Protein AF-A0AA43JIC5-F1 (afdb_monomer_lite)

Radius of gyration: 17.76 Å; chains: 1; bounding box: 35×21×48 Å

Structure (mmCIF, N/CA/C/O backbone):
data_AF-A0AA43JIC5-F1
#
_entry.id   AF-A0AA43JIC5-F1
#
loop_
_atom_site.group_PDB
_atom_site.id
_atom_site.type_symbol
_atom_site.label_atom_id
_atom_site.label_alt_id
_atom_site.label_comp_id
_atom_site.label_asym_id
_atom_site.label_entity_id
_atom_site.label_seq_id
_atom_site.pdbx_PDB_ins_code
_atom_site.Cartn_x
_atom_site.Cartn_y
_atom_site.Cartn_z
_atom_site.occupancy
_atom_site.B_iso_or_equiv
_atom_site.auth_seq_id
_atom_site.auth_comp_id
_atom_site.auth_asym_id
_atom_site.auth_atom_id
_atom_site.pdbx_PDB_model_num
ATOM 1 N N . MET A 1 1 ? 6.485 -6.533 22.960 1.00 27.58 1 MET A N 1
ATOM 2 C CA . MET A 1 1 ? 5.392 -5.615 23.347 1.00 27.58 1 MET A CA 1
ATOM 3 C C . MET A 1 1 ? 5.717 -4.240 22.784 1.00 27.58 1 MET A C 1
ATOM 5 O O . MET A 1 1 ? 6.633 -3.606 23.285 1.00 27.58 1 MET A O 1
ATOM 9 N N . MET A 1 2 ? 5.066 -3.830 21.691 1.00 27.92 2 MET A N 1
ATOM 10 C CA . MET A 1 2 ? 5.158 -2.461 21.163 1.00 27.92 2 MET A CA 1
ATOM 11 C C . MET A 1 2 ? 4.004 -1.653 21.765 1.00 27.92 2 MET A C 1
ATOM 13 O O . MET A 1 2 ? 2.857 -2.088 21.705 1.00 27.92 2 MET A O 1
ATOM 17 N N . ASN A 1 3 ? 4.316 -0.528 22.409 1.00 24.02 3 ASN A N 1
ATOM 18 C CA . ASN A 1 3 ? 3.331 0.346 23.043 1.00 24.02 3 ASN A CA 1
ATOM 19 C C . ASN A 1 3 ? 2.503 1.092 21.984 1.00 24.02 3 ASN A C 1
ATOM 21 O O . ASN A 1 3 ? 3.064 1.724 21.091 1.00 24.02 3 ASN A O 1
ATOM 25 N N . PHE A 1 4 ? 1.176 1.087 22.142 1.00 31.83 4 PHE A N 1
ATOM 26 C CA . PHE A 1 4 ? 0.174 1.820 21.347 1.00 31.83 4 PHE A CA 1
ATOM 27 C C . PHE A 1 4 ? 0.219 3.358 21.558 1.00 31.83 4 PHE A C 1
ATOM 29 O O . PHE A 1 4 ? -0.817 4.000 21.727 1.00 31.83 4 PHE A O 1
ATOM 36 N N . GLY A 1 5 ? 1.414 3.960 21.603 1.00 27.59 5 GLY A N 1
ATOM 37 C CA . GLY A 1 5 ? 1.625 5.347 22.047 1.00 27.59 5 GLY A CA 1
ATOM 38 C C . GLY A 1 5 ? 2.434 6.264 21.125 1.00 27.59 5 GLY A C 1
ATOM 39 O O . GLY A 1 5 ? 2.455 7.463 21.381 1.00 27.59 5 GLY A O 1
ATOM 40 N N . GLU A 1 6 ? 3.060 5.771 20.051 1.00 28.86 6 GLU A N 1
ATOM 41 C CA . GLU A 1 6 ? 3.849 6.622 19.145 1.00 28.86 6 GLU A CA 1
ATOM 42 C C . GLU A 1 6 ? 3.338 6.552 17.701 1.00 28.86 6 GLU A C 1
ATOM 44 O O . GLU A 1 6 ? 3.479 5.555 16.996 1.00 28.86 6 GLU A O 1
ATOM 49 N N . CYS A 1 7 ? 2.736 7.655 17.252 1.00 38.50 7 CYS A N 1
ATOM 50 C CA . CYS A 1 7 ? 2.399 7.909 15.856 1.00 38.50 7 CYS A CA 1
ATOM 51 C C . CYS A 1 7 ? 3.652 8.271 15.062 1.00 38.50 7 CYS A C 1
ATOM 53 O O . CYS A 1 7 ? 3.939 9.450 14.859 1.00 38.50 7 CYS A O 1
ATOM 55 N N . LEU A 1 8 ? 4.394 7.275 14.590 1.00 36.91 8 LEU A N 1
ATOM 56 C CA . LEU A 1 8 ? 5.420 7.511 13.577 1.00 36.91 8 LEU A CA 1
ATOM 57 C C . LEU A 1 8 ? 4.791 7.490 12.173 1.00 36.91 8 LEU A C 1
ATOM 59 O O . LEU A 1 8 ? 3.975 6.610 11.888 1.00 36.91 8 LEU A O 1
ATOM 63 N N . PRO A 1 9 ? 5.146 8.432 11.278 1.00 51.25 9 PRO A N 1
ATOM 64 C CA . PRO A 1 9 ? 4.683 8.402 9.901 1.00 51.25 9 PRO A CA 1
ATOM 65 C C . PRO A 1 9 ? 5.410 7.286 9.135 1.00 51.25 9 PRO A C 1
ATOM 67 O O . PRO A 1 9 ? 6.604 7.392 8.849 1.00 51.25 9 PRO A O 1
ATOM 70 N N . LEU A 1 10 ? 4.703 6.211 8.782 1.00 64.25 10 LEU A N 1
ATOM 71 C CA . LEU A 1 10 ? 5.239 5.155 7.920 1.00 64.25 10 LEU A CA 1
ATOM 72 C C . LEU A 1 10 ? 5.304 5.677 6.478 1.00 64.25 10 LEU A C 1
ATOM 74 O O . LEU A 1 10 ? 4.321 5.635 5.743 1.00 64.25 10 LEU A O 1
ATOM 78 N N . ARG A 1 11 ? 6.462 6.206 6.070 1.00 77.94 11 ARG A N 1
ATOM 79 C CA . ARG A 1 11 ? 6.735 6.610 4.684 1.00 77.94 11 ARG A CA 1
ATOM 80 C C . ARG A 1 11 ? 7.504 5.499 3.973 1.00 77.94 11 ARG A C 1
ATOM 82 O O . ARG A 1 11 ? 8.711 5.364 4.170 1.00 77.94 11 ARG A O 1
ATOM 89 N N . ARG A 1 12 ? 6.823 4.714 3.138 1.00 80.38 12 ARG A N 1
ATOM 90 C CA . ARG A 1 12 ? 7.434 3.635 2.353 1.00 80.38 12 ARG A CA 1
ATOM 91 C C . ARG A 1 12 ? 7.744 4.138 0.947 1.00 80.38 12 ARG A C 1
ATOM 93 O O . ARG A 1 12 ? 6.858 4.595 0.233 1.00 80.38 12 ARG A O 1
ATOM 100 N N . VAL A 1 13 ? 9.012 4.059 0.550 1.00 86.31 13 VAL A N 1
ATOM 101 C CA . VAL A 1 13 ? 9.446 4.342 -0.824 1.00 86.31 13 VAL A CA 1
ATOM 102 C C . VAL A 1 13 ? 9.830 3.025 -1.470 1.00 86.31 13 VAL A C 1
ATOM 104 O O . VAL A 1 13 ? 10.752 2.363 -0.998 1.00 86.31 13 VAL A O 1
ATOM 107 N N . VAL A 1 14 ? 9.154 2.663 -2.556 1.00 84.50 14 VAL A N 1
ATOM 108 C CA . VAL A 1 14 ? 9.457 1.441 -3.308 1.00 84.50 14 VAL A CA 1
ATOM 109 C C . VAL A 1 14 ? 9.899 1.821 -4.705 1.00 84.50 14 VAL A C 1
ATOM 111 O O . VAL A 1 14 ? 9.222 2.574 -5.403 1.00 84.50 14 VAL A O 1
ATOM 114 N N . ARG A 1 15 ? 11.068 1.318 -5.102 1.00 89.94 15 ARG A N 1
ATOM 115 C CA . ARG A 1 15 ? 11.652 1.568 -6.418 1.00 89.94 15 ARG A CA 1
ATOM 116 C C . ARG A 1 15 ? 11.591 0.299 -7.243 1.00 89.94 15 ARG A C 1
ATOM 118 O O . ARG A 1 15 ? 12.099 -0.729 -6.814 1.00 89.94 15 ARG A O 1
ATOM 125 N N . THR A 1 16 ? 10.990 0.399 -8.421 1.00 88.44 16 THR A N 1
ATOM 126 C CA . THR A 1 16 ? 10.932 -0.685 -9.401 1.00 88.44 16 THR A CA 1
ATOM 127 C C . THR A 1 16 ? 11.516 -0.179 -10.708 1.00 88.44 16 THR A C 1
ATOM 129 O O . THR A 1 16 ? 11.077 0.846 -11.232 1.00 88.44 16 THR A O 1
ATOM 132 N N . GLU A 1 17 ? 12.522 -0.876 -11.225 1.00 92.81 17 GLU A N 1
ATOM 133 C CA . GLU A 1 17 ? 13.244 -0.477 -12.431 1.00 92.81 17 GLU A CA 1
ATOM 134 C C . GLU A 1 17 ? 13.241 -1.631 -13.442 1.00 92.81 17 GLU A C 1
ATOM 136 O O . GLU A 1 17 ? 13.516 -2.775 -13.086 1.00 92.81 17 GLU A O 1
ATOM 141 N N . ALA A 1 18 ? 12.925 -1.337 -14.705 1.00 94.00 18 ALA A N 1
ATOM 142 C CA . ALA A 1 18 ? 13.050 -2.276 -15.818 1.00 94.00 18 ALA A CA 1
ATOM 143 C C . ALA A 1 18 ? 14.052 -1.754 -16.843 1.00 94.00 18 ALA A C 1
ATOM 145 O O . ALA A 1 18 ? 13.828 -0.715 -17.469 1.00 94.00 18 ALA A O 1
ATOM 146 N N . LEU A 1 19 ? 15.149 -2.495 -16.996 1.00 92.56 19 LEU A N 1
ATOM 147 C CA . LEU A 1 19 ? 16.319 -2.094 -17.779 1.00 92.56 19 LEU A CA 1
ATOM 148 C C . LEU A 1 19 ? 16.338 -2.723 -19.180 1.00 92.56 19 LEU A C 1
ATOM 150 O O . LEU A 1 19 ? 16.714 -2.064 -20.142 1.00 92.56 19 LEU A O 1
ATOM 154 N N . GLU A 1 20 ? 15.886 -3.972 -19.300 1.00 95.44 20 GLU A N 1
ATOM 155 C CA . GLU A 1 20 ? 16.108 -4.804 -20.486 1.00 95.44 20 GLU A CA 1
ATOM 156 C C . GLU A 1 20 ? 14.875 -4.962 -21.384 1.00 95.44 20 GLU A C 1
ATOM 158 O O . GLU A 1 20 ? 13.721 -4.794 -20.966 1.00 95.44 20 GLU A O 1
ATOM 163 N N . ARG A 1 21 ? 15.128 -5.371 -22.633 1.00 95.81 21 ARG A N 1
ATOM 164 C CA . ARG A 1 21 ? 14.084 -5.759 -23.588 1.00 95.81 21 ARG A CA 1
ATOM 165 C C . ARG A 1 21 ? 13.193 -6.848 -23.003 1.00 95.81 21 ARG A C 1
ATOM 167 O O . ARG A 1 21 ? 13.662 -7.909 -22.609 1.00 95.81 21 ARG A O 1
ATOM 174 N N . GLY A 1 22 ? 11.888 -6.594 -22.996 1.00 94.25 22 GLY A N 1
ATOM 175 C CA . GLY A 1 22 ? 10.895 -7.564 -22.544 1.00 94.25 22 GLY A CA 1
ATOM 176 C C . GLY A 1 22 ? 10.850 -7.782 -21.029 1.00 94.25 22 GLY A C 1
ATOM 177 O O . GLY A 1 22 ? 10.115 -8.669 -20.594 1.00 94.25 22 GLY A O 1
ATOM 178 N N . ALA A 1 23 ? 11.574 -6.992 -20.225 1.00 95.50 23 ALA A N 1
ATOM 179 C CA . ALA A 1 23 ? 11.495 -7.079 -18.770 1.00 95.50 23 ALA A CA 1
ATOM 180 C C . ALA A 1 23 ? 10.065 -6.806 -18.278 1.00 95.50 23 ALA A C 1
ATOM 182 O O . ALA A 1 23 ? 9.375 -5.903 -18.766 1.00 95.50 23 ALA A O 1
ATOM 183 N N . ARG A 1 24 ? 9.612 -7.609 -17.312 1.00 93.62 24 ARG A N 1
ATOM 184 C CA . ARG A 1 24 ? 8.273 -7.517 -16.727 1.00 93.62 24 ARG A CA 1
ATOM 185 C C . ARG A 1 24 ? 8.342 -7.536 -15.215 1.00 93.62 24 ARG A C 1
ATOM 187 O O . ARG A 1 24 ? 9.152 -8.260 -14.648 1.00 93.62 24 ARG A O 1
ATOM 194 N N . GLY A 1 25 ? 7.474 -6.762 -14.580 1.00 90.25 25 GLY A N 1
ATOM 195 C CA . GLY A 1 25 ? 7.394 -6.699 -13.128 1.00 90.25 25 GLY A CA 1
ATOM 196 C C . GLY A 1 25 ? 6.035 -6.209 -12.658 1.00 90.25 25 GLY A C 1
ATOM 197 O O . GLY A 1 25 ? 5.370 -5.421 -13.332 1.00 90.25 25 GLY A O 1
ATOM 198 N N . HIS A 1 26 ? 5.636 -6.687 -11.494 1.00 90.69 26 HIS A N 1
ATOM 199 C CA . HIS A 1 26 ? 4.452 -6.232 -10.793 1.00 90.69 26 HIS A CA 1
ATOM 200 C C . HIS A 1 26 ? 4.803 -6.119 -9.316 1.00 90.69 26 HIS A C 1
ATOM 202 O O . HIS A 1 26 ? 5.466 -7.002 -8.769 1.00 90.69 26 HIS A O 1
ATOM 208 N N . VAL A 1 27 ? 4.408 -5.013 -8.704 1.00 88.88 27 VAL A N 1
ATOM 209 C CA . VAL A 1 27 ? 4.606 -4.751 -7.284 1.00 88.88 27 VAL A CA 1
ATOM 210 C C . VAL A 1 27 ? 3.271 -4.324 -6.712 1.00 88.88 27 VAL A C 1
ATOM 212 O O . VAL A 1 27 ? 2.681 -3.377 -7.218 1.00 88.88 27 VAL A O 1
ATOM 215 N N . ASP A 1 28 ? 2.852 -4.992 -5.647 1.00 87.38 28 ASP A N 1
ATOM 216 C CA . ASP A 1 28 ? 1.671 -4.634 -4.875 1.00 87.38 28 ASP A CA 1
ATOM 217 C C . ASP A 1 28 ? 2.116 -4.225 -3.467 1.00 87.38 28 ASP A C 1
ATOM 219 O O . ASP A 1 28 ? 2.770 -4.990 -2.749 1.00 87.38 28 ASP A O 1
ATOM 223 N N . CYS A 1 29 ? 1.869 -2.967 -3.120 1.00 83.75 29 CYS A N 1
ATOM 224 C CA . CYS A 1 29 ? 2.203 -2.377 -1.836 1.00 83.75 29 CYS A CA 1
ATOM 225 C C . CYS A 1 29 ? 0.931 -2.131 -1.046 1.00 83.75 29 CYS A C 1
ATOM 227 O O . CYS A 1 29 ? 0.149 -1.241 -1.365 1.00 83.75 29 CYS A O 1
ATOM 229 N N . MET A 1 30 ? 0.767 -2.864 0.046 1.00 83.19 30 MET A N 1
ATOM 230 C CA . MET A 1 30 ? -0.347 -2.626 0.943 1.00 83.19 30 MET A CA 1
ATOM 231 C C . MET A 1 30 ? 0.122 -2.201 2.332 1.00 83.19 30 MET A C 1
ATOM 233 O O . MET A 1 30 ? 1.120 -2.697 2.878 1.00 83.19 30 MET A O 1
ATOM 237 N N . GLU A 1 31 ? -0.619 -1.267 2.913 1.00 84.00 31 GLU A N 1
ATOM 238 C CA . GLU A 1 31 ? -0.432 -0.778 4.270 1.00 84.00 31 GLU A CA 1
ATOM 239 C C . GLU A 1 31 ? -1.779 -0.612 4.979 1.00 84.00 31 GLU A C 1
ATOM 241 O O . GLU A 1 31 ? -2.801 -0.310 4.366 1.00 84.00 31 GLU A O 1
ATOM 246 N N . VAL A 1 32 ? -1.778 -0.756 6.305 1.00 84.25 32 VAL A N 1
ATOM 247 C CA . VAL A 1 32 ? -2.940 -0.446 7.142 1.00 84.25 32 V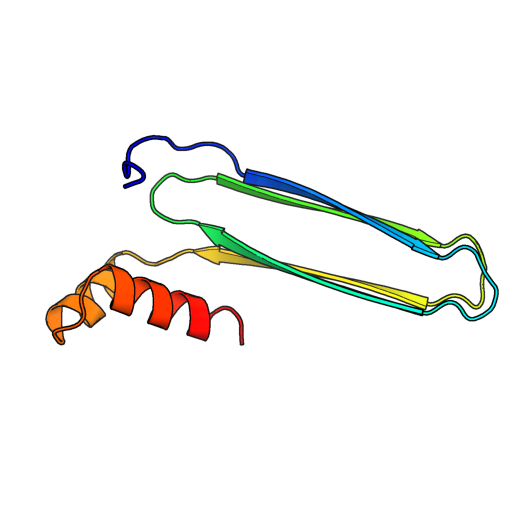AL A CA 1
ATOM 248 C C . VAL A 1 32 ? -2.504 0.466 8.284 1.00 84.25 32 VAL A C 1
ATOM 250 O O . VAL A 1 32 ? -1.494 0.207 8.940 1.00 84.25 32 VAL A O 1
ATOM 253 N N . VAL A 1 33 ? -3.263 1.536 8.526 1.00 85.88 33 VAL A N 1
ATOM 254 C CA . VAL A 1 33 ? -3.049 2.459 9.649 1.00 85.88 33 VAL A CA 1
ATOM 255 C C . VAL A 1 33 ? -4.078 2.257 10.759 1.00 85.88 33 VAL A C 1
ATOM 257 O O . VAL A 1 33 ? -5.218 1.866 10.516 1.00 85.88 33 VAL A O 1
ATOM 260 N N . GLN A 1 34 ? -3.689 2.559 11.998 1.00 80.50 34 GLN A N 1
ATOM 261 C CA . GLN A 1 34 ? -4.570 2.493 13.163 1.00 80.50 34 GLN A CA 1
ATOM 262 C C . GLN A 1 34 ? -4.419 3.744 14.035 1.00 80.50 34 GLN A C 1
ATOM 264 O O . GLN A 1 34 ? -3.325 4.287 14.207 1.00 80.50 34 GLN A O 1
ATOM 269 N N . GLY A 1 35 ? -5.527 4.198 14.624 1.00 81.25 35 GLY A N 1
ATOM 270 C CA . GLY A 1 35 ? -5.529 5.325 15.553 1.00 81.25 35 GLY A CA 1
ATOM 271 C C . GLY A 1 35 ? -5.133 6.635 14.871 1.00 81.25 35 GLY A C 1
ATOM 272 O O . GLY A 1 35 ? -5.744 7.036 13.889 1.00 81.25 35 GLY A O 1
ATOM 273 N N . ARG A 1 36 ? -4.125 7.326 15.411 1.00 81.44 36 ARG A N 1
ATOM 274 C CA . ARG A 1 36 ? -3.624 8.605 14.869 1.00 81.44 36 ARG A CA 1
ATOM 275 C C . ARG A 1 36 ? -2.435 8.427 13.907 1.00 81.44 36 ARG A C 1
ATOM 277 O O . ARG A 1 36 ? -1.727 9.391 13.622 1.00 81.44 36 ARG A O 1
ATOM 284 N N . ALA A 1 37 ? -2.149 7.197 13.475 1.00 81.00 37 ALA A N 1
ATOM 285 C CA . ALA A 1 37 ? -1.024 6.910 12.592 1.00 81.00 37 ALA A CA 1
ATOM 286 C C . ALA A 1 37 ? -1.212 7.545 11.204 1.00 81.00 37 ALA A C 1
ATOM 288 O O . ALA A 1 37 ? -2.320 7.607 10.677 1.00 81.00 37 ALA A O 1
A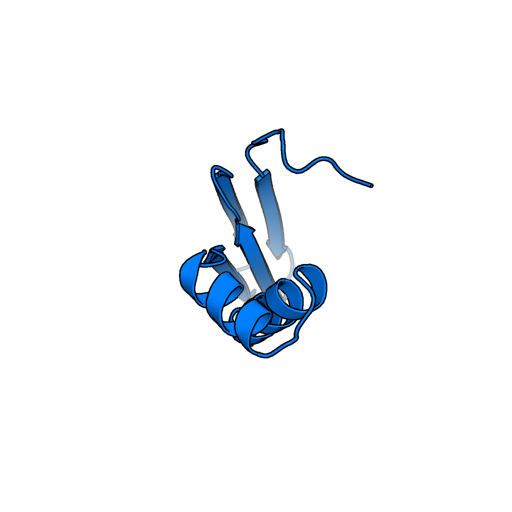TOM 289 N N . HIS A 1 38 ? -0.103 7.971 10.601 1.00 81.38 38 HIS A N 1
ATOM 290 C CA . HIS A 1 38 ? -0.056 8.434 9.218 1.00 81.38 38 HIS A CA 1
ATOM 291 C C . HIS A 1 38 ? 0.803 7.480 8.391 1.00 81.38 38 HIS A C 1
ATOM 293 O O . HIS A 1 38 ? 1.876 7.069 8.832 1.00 81.38 38 HIS A O 1
ATOM 299 N N . ALA A 1 39 ? 0.359 7.167 7.177 1.00 84.88 39 ALA A N 1
ATOM 300 C CA . ALA A 1 39 ? 1.139 6.402 6.214 1.00 84.88 39 ALA A CA 1
ATOM 301 C C . ALA A 1 39 ? 1.197 7.125 4.869 1.00 84.88 39 ALA A C 1
ATOM 303 O O . ALA A 1 39 ? 0.284 7.855 4.488 1.00 84.88 39 ALA A O 1
ATOM 304 N N . SER A 1 40 ? 2.301 6.924 4.159 1.00 85.38 40 SER A N 1
ATOM 305 C CA . SER A 1 40 ? 2.513 7.417 2.805 1.00 85.38 40 SER A CA 1
ATOM 306 C C . SER A 1 40 ? 3.253 6.353 2.004 1.00 85.38 40 SER A C 1
ATOM 308 O O . SER A 1 40 ? 4.370 5.971 2.361 1.00 85.38 40 SER A O 1
ATOM 310 N N . ALA A 1 41 ? 2.637 5.903 0.915 1.00 84.88 41 ALA A N 1
ATOM 311 C CA . ALA A 1 41 ? 3.245 5.026 -0.072 1.00 84.88 41 ALA A CA 1
ATOM 312 C C . ALA A 1 41 ? 3.727 5.873 -1.255 1.00 84.88 41 ALA A C 1
ATOM 314 O O . ALA A 1 41 ? 2.957 6.626 -1.852 1.00 84.88 41 ALA A O 1
ATOM 315 N N . ILE A 1 42 ? 5.019 5.789 -1.567 1.00 88.69 42 ILE A N 1
ATOM 316 C CA . ILE A 1 42 ? 5.648 6.540 -2.656 1.00 88.69 42 ILE A CA 1
ATOM 317 C C . ILE A 1 42 ? 6.232 5.543 -3.658 1.00 88.69 42 ILE A C 1
ATOM 319 O O . ILE A 1 42 ? 7.369 5.082 -3.479 1.00 88.69 42 ILE A O 1
ATOM 323 N N . PRO A 1 43 ? 5.478 5.207 -4.716 1.00 87.62 43 PRO A N 1
ATOM 324 C CA . PRO A 1 43 ? 5.978 4.371 -5.789 1.00 87.62 43 PRO A CA 1
ATOM 325 C C . PRO A 1 43 ? 6.912 5.158 -6.704 1.00 87.62 43 PRO A C 1
ATOM 327 O O . PRO A 1 43 ? 6.624 6.280 -7.121 1.00 87.62 43 PRO A O 1
ATOM 330 N N . ILE A 1 44 ? 8.034 4.545 -7.060 1.00 92.31 44 ILE A N 1
ATOM 331 C CA . ILE A 1 44 ? 8.931 5.030 -8.104 1.00 92.31 44 ILE A CA 1
ATOM 332 C C . ILE A 1 44 ? 9.077 3.902 -9.118 1.00 92.31 44 ILE A C 1
ATOM 334 O O . ILE A 1 44 ? 9.722 2.893 -8.840 1.00 92.31 44 ILE A O 1
ATOM 338 N N . VAL A 1 45 ? 8.496 4.088 -10.300 1.00 93.25 45 VAL A N 1
ATOM 339 C CA . VAL A 1 45 ? 8.600 3.142 -11.415 1.00 93.25 45 VAL A CA 1
ATOM 340 C C . VAL A 1 45 ? 9.429 3.781 -12.519 1.00 93.25 45 VAL A C 1
ATOM 342 O O . VAL A 1 45 ? 9.136 4.894 -12.954 1.00 93.25 45 VAL A O 1
ATOM 345 N N . ARG A 1 46 ? 10.479 3.091 -12.967 1.00 95.50 46 ARG A N 1
ATOM 346 C CA . ARG A 1 46 ? 11.328 3.539 -14.076 1.00 95.50 46 ARG A CA 1
ATOM 347 C C . ARG A 1 46 ? 11.441 2.447 -15.123 1.00 95.50 46 ARG A C 1
ATOM 349 O O . ARG A 1 46 ? 11.769 1.306 -14.810 1.00 95.50 46 ARG A O 1
ATOM 356 N N . VAL A 1 47 ? 11.189 2.814 -16.371 1.00 95.69 47 VAL A N 1
ATOM 357 C CA . VAL A 1 47 ? 11.289 1.918 -17.521 1.00 95.69 47 VAL A CA 1
ATOM 358 C C . VAL A 1 47 ? 12.289 2.517 -18.495 1.00 95.69 47 VAL A C 1
ATOM 360 O O . VAL A 1 47 ? 12.117 3.648 -18.940 1.00 95.69 47 VAL A O 1
ATOM 363 N N . PHE A 1 48 ? 13.337 1.757 -18.801 1.00 95.88 48 PHE A N 1
ATOM 364 C CA . PHE A 1 48 ? 14.439 2.193 -19.658 1.00 95.88 48 PHE A CA 1
ATOM 365 C C . PHE A 1 48 ? 14.433 1.520 -21.037 1.00 95.88 48 PHE A C 1
ATOM 367 O O . PHE A 1 48 ? 15.180 1.940 -21.915 1.00 95.88 48 PHE A O 1
ATOM 374 N N . HIS A 1 49 ? 13.563 0.529 -21.262 1.00 96.69 49 HIS A N 1
ATOM 375 C CA . HIS A 1 49 ? 13.388 -0.116 -22.564 1.00 96.69 49 HIS A CA 1
ATOM 376 C C . HIS A 1 49 ? 11.910 -0.073 -23.010 1.00 96.69 49 HIS A C 1
ATOM 378 O O . HIS A 1 49 ? 11.036 -0.434 -22.223 1.00 96.69 49 HIS A O 1
ATOM 384 N N . PRO A 1 50 ? 11.591 0.300 -24.267 1.00 95.56 50 PRO A N 1
ATOM 385 C CA . PRO A 1 50 ? 10.208 0.500 -24.734 1.00 95.56 50 PRO A CA 1
ATOM 386 C C . PRO A 1 50 ? 9.334 -0.765 -24.711 1.00 95.56 50 PRO A C 1
ATOM 388 O O . PRO A 1 50 ? 8.120 -0.688 -24.561 1.00 95.56 50 PRO A O 1
ATOM 391 N N . GLU A 1 51 ? 9.943 -1.943 -24.851 1.00 96.88 51 GLU A N 1
ATOM 392 C CA . GLU A 1 51 ? 9.244 -3.238 -24.749 1.00 96.88 51 GLU A CA 1
ATOM 393 C C . GLU A 1 51 ? 9.090 -3.760 -23.310 1.00 96.88 51 GLU A C 1
ATOM 395 O O . GLU A 1 51 ? 8.496 -4.822 -23.109 1.00 96.88 51 GLU A O 1
ATOM 400 N N . ALA A 1 52 ? 9.627 -3.059 -22.308 1.00 97.06 52 ALA A N 1
ATOM 401 C CA . ALA A 1 52 ? 9.464 -3.452 -20.914 1.00 97.06 52 ALA A CA 1
ATOM 402 C C . ALA A 1 52 ? 8.097 -3.016 -20.370 1.00 97.06 52 ALA A C 1
ATOM 404 O O . ALA A 1 52 ? 7.553 -1.979 -20.752 1.00 97.06 52 ALA A O 1
ATOM 405 N N . LYS A 1 53 ? 7.533 -3.812 -19.458 1.00 94.56 53 LYS A N 1
ATOM 406 C CA . LYS A 1 53 ? 6.228 -3.545 -18.839 1.00 94.56 53 LYS A CA 1
ATOM 407 C C . LYS A 1 53 ? 6.297 -3.772 -17.337 1.00 94.56 53 LYS A C 1
ATOM 409 O O . LYS A 1 53 ? 6.391 -4.909 -16.890 1.00 94.56 53 LYS A O 1
ATOM 414 N N . VAL A 1 54 ? 6.206 -2.700 -16.562 1.00 94.44 54 VAL A N 1
ATOM 415 C CA . VAL A 1 54 ? 6.177 -2.763 -15.098 1.00 94.44 54 VAL A CA 1
ATOM 416 C C . VAL A 1 54 ? 4.907 -2.109 -14.589 1.00 94.44 54 VAL A C 1
ATOM 418 O O . VAL A 1 54 ? 4.491 -1.078 -15.110 1.00 94.44 54 VAL A O 1
ATOM 421 N N . THR A 1 55 ? 4.307 -2.711 -13.572 1.00 88.62 55 THR A N 1
ATOM 422 C CA . THR A 1 55 ? 3.126 -2.192 -12.879 1.00 88.62 55 THR A CA 1
ATOM 423 C C . THR A 1 55 ? 3.427 -2.066 -11.390 1.00 88.62 55 THR A C 1
ATOM 425 O O . THR A 1 55 ? 4.205 -2.847 -10.842 1.00 88.62 55 THR A O 1
ATOM 428 N N . HIS A 1 56 ? 2.854 -1.046 -10.760 1.00 90.31 56 HIS A N 1
ATOM 429 C CA . HIS A 1 56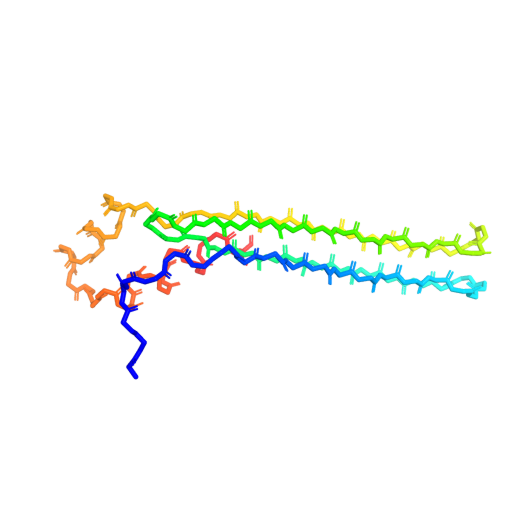 ? 2.903 -0.854 -9.318 1.00 90.31 56 HIS A CA 1
ATOM 430 C C . HIS A 1 56 ? 1.506 -0.483 -8.843 1.00 90.31 56 HIS A C 1
ATOM 432 O O . HIS A 1 56 ? 0.918 0.469 -9.359 1.00 90.31 56 HIS A O 1
ATOM 438 N N . GLU A 1 57 ? 1.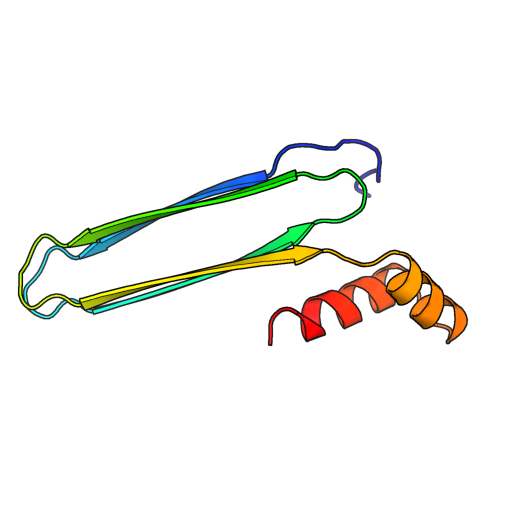021 -1.205 -7.848 1.00 87.94 57 GLU A N 1
ATOM 439 C CA . GLU A 1 57 ? -0.248 -0.978 -7.174 1.00 87.94 57 GLU A CA 1
ATOM 440 C C . GLU A 1 57 ? 0.032 -0.653 -5.708 1.00 87.94 57 GLU A C 1
ATOM 442 O O . GLU A 1 57 ? 0.976 -1.178 -5.116 1.00 87.94 57 GLU A O 1
ATOM 447 N N . ALA A 1 58 ? -0.722 0.297 -5.156 1.00 83.94 58 ALA A N 1
ATOM 448 C CA . ALA A 1 58 ? -0.566 0.716 -3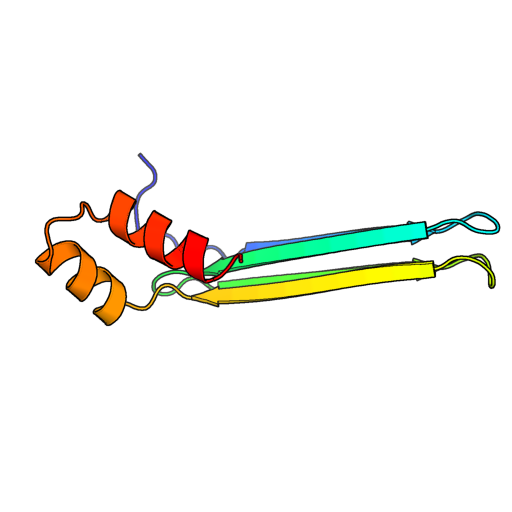.773 1.00 83.94 58 ALA A CA 1
ATOM 449 C C . ALA A 1 58 ? -1.929 0.966 -3.122 1.00 83.94 58 ALA A C 1
ATOM 451 O O . ALA A 1 58 ? -2.747 1.707 -3.675 1.00 83.94 58 ALA A O 1
ATOM 452 N N . ALA A 1 59 ? -2.147 0.399 -1.935 1.00 83.75 59 ALA A N 1
ATOM 453 C CA . ALA A 1 59 ? -3.370 0.557 -1.157 1.00 83.75 59 ALA A CA 1
ATOM 454 C C . ALA A 1 59 ? -3.057 0.830 0.321 1.00 83.75 59 ALA A C 1
ATOM 456 O O . ALA A 1 59 ? -2.355 0.064 0.977 1.00 83.75 59 ALA A O 1
ATOM 457 N N . ILE A 1 60 ? -3.631 1.908 0.864 1.00 84.25 60 ILE A N 1
ATOM 458 C CA . ILE A 1 60 ? -3.552 2.235 2.291 1.00 84.25 60 ILE A CA 1
ATOM 459 C C . ILE A 1 60 ? -4.958 2.150 2.881 1.00 84.25 60 ILE A C 1
ATOM 461 O O . ILE A 1 60 ? -5.822 2.963 2.554 1.00 84.25 60 ILE A O 1
ATOM 465 N N . GLY A 1 61 ? -5.175 1.170 3.754 1.00 83.31 61 GLY A N 1
ATOM 466 C CA . GLY A 1 61 ? -6.407 1.003 4.523 1.00 83.31 61 GLY A CA 1
ATOM 467 C C . GLY A 1 61 ? -6.289 1.541 5.948 1.00 83.31 61 GLY A C 1
ATOM 468 O O . GLY A 1 61 ? -5.206 1.893 6.418 1.00 83.31 61 GLY A O 1
ATOM 469 N N . SER A 1 62 ? -7.402 1.565 6.678 1.00 85.81 62 SER A N 1
ATOM 470 C CA . SER A 1 62 ? -7.428 1.926 8.099 1.00 85.81 62 SER A CA 1
ATOM 471 C C . SER A 1 62 ? -8.257 0.936 8.906 1.00 85.81 62 SER A C 1
ATOM 473 O O . SER A 1 62 ? -9.318 0.524 8.446 1.00 85.81 62 SER A O 1
ATOM 475 N N . VAL A 1 63 ? -7.819 0.610 10.123 1.00 85.69 63 VAL A N 1
ATOM 476 C CA . VAL A 1 63 ? -8.636 -0.164 11.071 1.00 85.69 63 VAL A CA 1
ATOM 477 C C . VAL A 1 63 ? -9.679 0.756 11.700 1.00 85.69 63 VAL A C 1
ATOM 479 O O . VAL A 1 63 ? -9.333 1.666 12.461 1.00 85.69 63 VAL A O 1
ATOM 482 N N . ASP A 1 64 ? -10.954 0.506 11.401 1.00 84.19 64 ASP A N 1
ATOM 483 C CA . ASP A 1 64 ? -12.066 1.235 12.002 1.00 84.19 64 ASP A CA 1
ATOM 484 C C . ASP A 1 64 ? -12.287 0.802 13.460 1.00 84.19 64 ASP A C 1
ATOM 486 O O . ASP A 1 64 ? -12.332 -0.384 13.800 1.00 84.19 64 ASP A O 1
ATOM 490 N N . LYS A 1 65 ? -12.426 1.787 14.354 1.00 85.38 65 LYS A N 1
ATOM 491 C CA . LYS A 1 65 ? -12.570 1.533 15.792 1.00 85.38 65 LYS A CA 1
ATOM 492 C C . LYS A 1 65 ? -13.881 0.815 16.122 1.00 85.38 65 LYS A C 1
ATOM 494 O O . LYS A 1 65 ? -13.887 -0.056 16.986 1.00 85.38 65 LYS A O 1
ATOM 499 N N . LYS A 1 66 ? -14.979 1.161 15.451 1.00 89.50 66 LYS A N 1
ATOM 500 C CA . LYS A 1 66 ? -16.292 0.553 15.688 1.00 89.50 66 LYS A CA 1
ATOM 501 C C . LYS A 1 66 ? -16.320 -0.885 15.175 1.00 89.50 66 LYS A C 1
ATOM 503 O O . LYS A 1 66 ? -16.926 -1.749 15.806 1.00 89.50 66 LYS A O 1
ATOM 508 N N . GLU A 1 67 ? -15.663 -1.156 14.053 1.00 89.25 67 GLU A N 1
ATOM 509 C CA . GLU A 1 67 ? -15.503 -2.512 13.528 1.00 89.25 67 GLU A CA 1
ATOM 510 C C . GLU A 1 67 ? -14.678 -3.388 14.482 1.00 89.25 67 GLU A C 1
ATOM 512 O O . GLU A 1 67 ? -15.111 -4.486 14.842 1.00 89.25 67 GLU A O 1
ATOM 517 N N . LEU A 1 68 ? -13.566 -2.852 14.996 1.00 90.88 68 LEU A N 1
ATOM 518 C CA . LEU A 1 68 ? -12.753 -3.503 16.025 1.00 90.88 68 LEU A CA 1
ATOM 519 C C . LEU A 1 68 ? -13.575 -3.818 17.285 1.00 90.88 68 LEU A C 1
ATOM 521 O O . LEU A 1 68 ? -13.598 -4.960 17.744 1.00 90.88 68 LEU A O 1
ATOM 525 N N . GLU A 1 69 ? -14.300 -2.828 17.814 1.00 93.00 69 GLU A N 1
ATOM 526 C CA . GLU A 1 69 ? -15.179 -2.991 18.979 1.00 93.00 69 GLU A CA 1
ATOM 527 C C . GLU A 1 69 ? -16.279 -4.033 18.728 1.00 93.00 69 GLU A C 1
ATOM 529 O O . GLU A 1 69 ? -16.603 -4.820 19.616 1.00 93.00 69 GLU A O 1
ATOM 534 N N . THR A 1 70 ? -16.821 -4.092 17.508 1.00 95.50 70 THR A N 1
ATOM 535 C CA . THR A 1 70 ? -17.847 -5.072 17.122 1.00 95.50 70 THR A CA 1
ATOM 536 C C . THR A 1 70 ? -17.301 -6.498 17.146 1.00 95.50 70 THR A C 1
ATOM 538 O O . THR A 1 70 ? -17.976 -7.411 17.623 1.00 95.50 70 THR A O 1
ATOM 541 N N . LEU A 1 71 ? -16.086 -6.712 16.641 1.00 94.62 71 LEU A N 1
ATOM 542 C CA . LEU A 1 71 ? -15.439 -8.023 16.657 1.00 94.62 71 LEU A CA 1
ATOM 543 C C . LEU A 1 71 ? -15.048 -8.441 18.079 1.00 94.62 71 LEU A C 1
ATOM 545 O O . LEU A 1 71 ? -15.287 -9.584 18.466 1.00 94.62 71 LEU A O 1
ATOM 549 N N . MET A 1 72 ? -14.549 -7.506 18.888 1.00 95.44 72 MET A N 1
ATOM 550 C CA . MET A 1 72 ? -14.263 -7.756 20.302 1.00 95.44 72 MET A CA 1
ATOM 551 C C . MET A 1 72 ? -15.528 -8.114 21.092 1.00 95.44 72 MET A C 1
ATOM 553 O O . MET A 1 72 ? -15.523 -9.060 21.877 1.00 95.44 72 MET A O 1
ATOM 557 N N . ALA A 1 73 ? -16.649 -7.431 20.837 1.00 97.06 73 ALA A N 1
ATOM 558 C CA . ALA A 1 73 ? -17.943 -7.756 21.443 1.00 97.06 73 ALA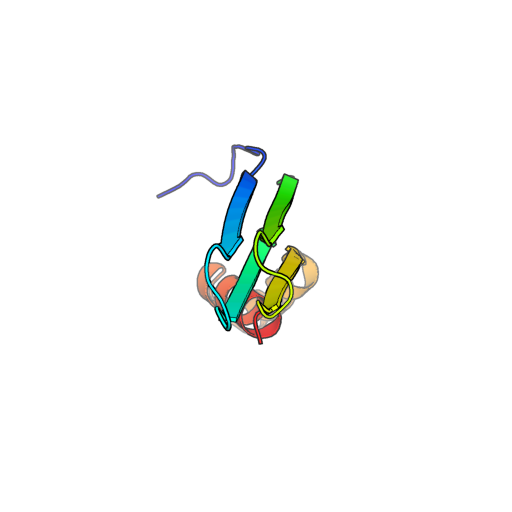 A CA 1
ATOM 559 C C . ALA A 1 73 ? -18.462 -9.153 21.047 1.00 97.06 73 ALA A C 1
ATOM 561 O O . ALA A 1 73 ? -19.269 -9.739 21.765 1.00 97.06 73 ALA A O 1
ATOM 562 N N . ARG A 1 74 ? -17.982 -9.709 19.927 1.00 96.50 74 ARG A N 1
ATOM 563 C CA . ARG A 1 74 ? -18.256 -11.085 19.478 1.00 96.50 74 ARG A CA 1
ATOM 564 C C . ARG A 1 74 ? -17.273 -12.118 20.041 1.00 96.50 74 ARG A C 1
ATOM 566 O O . ARG A 1 74 ? -17.342 -13.282 19.658 1.00 96.50 74 ARG A O 1
ATOM 573 N N . GLY A 1 75 ? -16.396 -11.714 20.961 1.00 96.06 75 GLY A N 1
ATOM 574 C CA . GLY A 1 75 ? -15.499 -12.604 21.696 1.00 96.06 75 GLY A CA 1
ATOM 575 C C . GLY A 1 75 ? -14.100 -12.755 21.100 1.00 96.06 75 GLY A C 1
ATOM 576 O O . GLY A 1 75 ? -13.351 -13.608 21.568 1.00 96.06 75 GLY A O 1
ATOM 577 N N . LEU A 1 76 ? -13.731 -11.957 20.092 1.00 96.62 76 LEU A N 1
ATOM 578 C CA . LEU A 1 76 ? -12.362 -11.944 19.573 1.00 96.62 76 LEU A CA 1
ATOM 579 C C . LEU A 1 76 ? -11.451 -11.118 20.489 1.00 96.62 76 LEU A C 1
ATOM 581 O O . LEU A 1 76 ? -11.865 -10.093 21.036 1.00 96.62 76 LEU A O 1
ATOM 585 N N . SER A 1 77 ? -10.186 -11.524 20.613 1.00 95.31 77 SER A N 1
ATOM 586 C CA . SER A 1 77 ? -9.173 -10.639 21.194 1.00 95.31 77 SER A CA 1
ATOM 587 C C . SER A 1 77 ? -8.941 -9.422 20.281 1.00 95.31 77 SER A C 1
ATOM 589 O O . SER A 1 77 ? -9.210 -9.498 19.076 1.00 95.31 77 SER A O 1
ATOM 591 N N . PRO A 1 78 ? -8.419 -8.301 20.811 1.00 88.12 78 PRO A N 1
ATOM 592 C CA . PRO A 1 78 ? -8.045 -7.149 19.993 1.00 88.12 78 PRO A CA 1
ATOM 593 C C . PRO A 1 78 ? -7.138 -7.526 18.814 1.00 88.12 78 PRO A C 1
ATOM 595 O O . PRO A 1 78 ? -7.349 -7.062 17.699 1.00 88.12 78 PRO A O 1
ATOM 598 N N . GLU A 1 79 ? -6.166 -8.410 19.038 1.00 87.75 79 GLU A N 1
ATOM 599 C CA . GLU A 1 79 ? -5.215 -8.870 18.022 1.00 87.75 79 GLU A CA 1
ATOM 600 C C . GLU A 1 79 ? -5.914 -9.687 16.932 1.00 87.75 79 GLU A C 1
ATOM 602 O O . GLU A 1 79 ? -5.724 -9.417 15.749 1.00 87.75 79 GLU A O 1
ATOM 607 N N . GLN A 1 80 ? -6.779 -10.628 17.325 1.00 92.31 80 GLN A N 1
ATOM 608 C CA . GLN A 1 80 ? -7.561 -11.444 16.391 1.00 92.31 80 GLN A CA 1
ATOM 609 C C . GLN A 1 80 ? -8.523 -10.591 15.557 1.00 92.31 80 GLN A C 1
ATOM 611 O O . GLN A 1 80 ? -8.723 -10.841 14.369 1.00 92.31 80 GLN A O 1
ATOM 616 N N . ALA A 1 81 ? -9.127 -9.576 16.174 1.00 91.50 81 ALA A N 1
ATOM 617 C CA . ALA A 1 81 ? -10.025 -8.653 15.498 1.00 91.50 81 ALA A CA 1
ATOM 618 C C . ALA A 1 81 ? -9.276 -7.771 14.484 1.00 91.50 81 ALA A C 1
ATOM 620 O O . ALA A 1 81 ? -9.737 -7.621 13.354 1.00 91.50 81 ALA A O 1
ATOM 621 N N . VAL A 1 82 ? -8.100 -7.241 14.847 1.00 86.75 82 VAL A N 1
ATOM 622 C CA . VAL A 1 82 ? -7.234 -6.502 13.912 1.00 86.75 82 VAL A CA 1
ATOM 623 C C . VAL A 1 82 ? -6.813 -7.393 12.747 1.00 86.75 82 VAL A C 1
ATOM 625 O O . VAL A 1 82 ? -6.932 -6.974 11.600 1.00 86.75 82 VAL A O 1
ATOM 628 N N . GLU A 1 83 ? -6.365 -8.620 13.010 1.00 86.69 83 GLU A N 1
ATOM 629 C CA . GLU A 1 83 ? -5.953 -9.561 11.964 1.00 86.69 83 GLU A CA 1
ATOM 630 C C . GLU A 1 83 ? -7.103 -9.884 10.998 1.00 86.69 83 GLU A C 1
ATOM 632 O O . GLU A 1 83 ? -6.919 -9.894 9.778 1.00 86.69 83 GLU A O 1
ATOM 637 N N . MET A 1 84 ? -8.321 -10.058 11.517 1.00 89.69 84 MET A N 1
ATOM 638 C CA . MET A 1 84 ? -9.512 -10.268 10.696 1.00 89.69 84 MET A CA 1
ATOM 639 C C . MET A 1 84 ? -9.827 -9.059 9.802 1.00 89.69 84 MET A C 1
ATOM 641 O O . MET A 1 84 ? -10.077 -9.247 8.613 1.00 89.69 84 MET A O 1
ATOM 645 N N . ILE A 1 85 ? -9.770 -7.833 10.332 1.00 88.00 85 ILE A N 1
ATOM 646 C CA . ILE A 1 85 ? -10.010 -6.604 9.553 1.00 88.00 85 ILE A CA 1
ATOM 647 C C . ILE A 1 85 ? -8.930 -6.432 8.480 1.00 88.00 85 ILE A C 1
ATOM 649 O O . ILE A 1 85 ? -9.238 -6.243 7.305 1.00 88.00 85 ILE A O 1
ATOM 653 N N . VAL A 1 86 ? -7.657 -6.559 8.866 1.00 83.31 86 VAL A N 1
ATOM 654 C CA . VAL A 1 86 ? -6.514 -6.432 7.953 1.00 83.31 86 VAL A CA 1
ATOM 655 C C . VAL A 1 86 ? -6.605 -7.474 6.837 1.00 83.31 86 VAL A C 1
ATOM 657 O O . VAL A 1 86 ? -6.501 -7.120 5.668 1.00 83.31 86 VAL A O 1
ATOM 660 N N . SER A 1 87 ? -6.884 -8.739 7.158 1.00 84.19 87 SER A N 1
ATOM 661 C CA . SER A 1 87 ? -7.038 -9.788 6.139 1.00 84.19 87 SER A CA 1
ATOM 662 C C . SER A 1 87 ? -8.243 -9.584 5.213 1.00 84.19 87 SER A C 1
ATOM 664 O O . SER A 1 87 ? -8.249 -10.124 4.112 1.00 84.19 87 SER A O 1
ATOM 666 N N . GLY A 1 88 ? -9.261 -8.825 5.633 1.00 84.12 88 GLY A N 1
ATOM 667 C CA . GLY A 1 88 ? -10.374 -8.417 4.776 1.00 84.12 88 GLY A CA 1
ATOM 668 C C . GLY A 1 88 ? -10.018 -7.278 3.817 1.00 84.12 88 GLY A C 1
ATOM 669 O O . GLY A 1 88 ? -10.510 -7.267 2.695 1.00 84.12 88 GLY A O 1
ATOM 670 N N . ILE A 1 89 ? -9.157 -6.349 4.246 1.00 79.31 89 ILE A N 1
ATOM 671 C CA . ILE A 1 89 ? -8.686 -5.210 3.438 1.00 79.31 89 ILE A CA 1
ATOM 672 C C . ILE A 1 89 ? -7.658 -5.652 2.386 1.00 79.31 89 ILE A C 1
ATOM 674 O O . ILE A 1 89 ? -7.649 -5.117 1.283 1.00 79.31 89 ILE A O 1
ATOM 678 N N . LEU A 1 90 ? -6.788 -6.607 2.728 1.00 71.12 90 LEU A N 1
ATOM 679 C CA . LEU A 1 90 ? -5.654 -7.048 1.902 1.00 71.12 90 LEU A CA 1
ATOM 680 C C . LEU A 1 90 ? -5.987 -8.219 0.954 1.00 71.12 90 LEU A C 1
ATOM 682 O O . LEU A 1 90 ? -5.112 -9.032 0.651 1.00 71.12 90 LEU A O 1
ATOM 686 N N . ARG A 1 91 ? -7.253 -8.367 0.559 1.00 63.66 91 ARG A N 1
ATOM 687 C CA . ARG A 1 91 ? -7.745 -9.466 -0.288 1.00 63.66 91 ARG A CA 1
ATOM 688 C C . ARG A 1 91 ? -8.024 -9.042 -1.716 1.00 63.66 91 ARG A C 1
ATOM 690 O O . ARG A 1 91 ? -8.466 -7.890 -1.908 1.00 63.66 91 ARG A O 1
#

pLDDT: mean 82.78, std 17.94, range [24.02, 97.06]

Sequence (91 aa):
MMNFGECLPLRRVVRTEALERGARGHVDCMEVVQGRAHASAIPIVRVFHPEAKVTHEAAIGSVDKKELETLMARGLSPEQAVEMIVSGILR

Foldseek 3Di:
DDDPPDQDEAEDEDEAEAADAQAEEEEEAEEEAEDPHHYHYHYHYYYNDPNYYYYYHYYYHYDDPVQLVVVVVVPDDSVRSVVVVVVVRVD

Secondary structure (DSSP, 8-state):
---TT----EEEEEEEEE-STT-EEEEEEEEEE-TT--EEEEEEEEE-STT-EEEEEEEEEE--HHHHHHHHHTT--HHHHHHHHHHHHT-